Protein AF-A0AAJ0WWK4-F1 (afdb_monomer)

Sequence (133 aa):
MSKNFKQQDYFRYKKLGIKWRKPRGRQSKLRLGKGGSGQKPSVGYGTEKTKMHMIRGFRAFNIRTASQLGSLPENSGIFISGSVGSKKAVEIYKAASERGFTVLNMRRVKSLLRRENVLKKIAESAKKEEKQV

Foldseek 3Di:
DDQQQADFCQVVDVVGHRDHDQDDDPPQCQNVVHPPRGHDDDPVPDDDPVCPCDDPNANEDEDDALVVVVPDDPAHEYEDDPPHDLVRLQVSVVSCVVRPYHYPVVVSNVVSVVVVVVVVVVVVVVVVVVVVD

Secondary structure (DSSP, 8-state):
-----PPTTTTT-TTS-SS------TT-HHHHT-TTS-----GGGPPPTTTTTEETTEEEEEESSGGGGSSSPTT-EEEEPTTS-HHHHHHHHHHHHHTTPEES-HHHHHHHHHHHHHHHHHHHHHHHHTTT-

pLDDT: mean 88.53, std 6.84, range [49.81, 94.62]

Nearest PDB structures (foldseek):
  7oyb-assembly1_e1  TM=9.342E-01  e=3.148E-08  Danio rerio
  4adx-assembly1_Y  TM=9.567E-01  e=6.165E-08  Methanothermobacter thermautotrophicus str. Delta H
  8q87-assembly1_Be  TM=9.251E-01  e=5.390E-08  Gallus gallus
  7oyc-assembly1_e1  TM=9.236E-01  e=5.390E-08  Xenopus laevis
  2qa4-assembly1_Y  TM=9.497E-01  e=1.807E-07  Haloarcula marismortui

Radius of gyration: 23.93 Å; Cα contacts (8 Å, |Δi|>4): 126; chains: 1; bounding box: 46×34×75 Å

Structure (mmCIF, N/CA/C/O backbone):
data_AF-A0AAJ0WWK4-F1
#
_entry.id   AF-A0AAJ0WWK4-F1
#
loop_
_atom_site.group_PDB
_atom_site.id
_atom_site.type_symbol
_atom_site.label_atom_id
_atom_site.label_alt_id
_atom_site.label_comp_id
_atom_site.label_asym_id
_atom_site.label_entity_id
_atom_site.label_seq_id
_atom_site.pdbx_PDB_ins_code
_atom_site.Cartn_x
_atom_site.Cartn_y
_atom_site.Cartn_z
_atom_site.occupancy
_atom_site.B_iso_or_equiv
_atom_site.auth_seq_id
_atom_site.auth_comp_id
_atom_site.auth_asym_id
_atom_site.auth_atom_id
_atom_site.pdbx_PDB_model_num
ATOM 1 N N . MET A 1 1 ? 14.544 -11.351 -4.415 1.00 49.81 1 MET A N 1
ATOM 2 C CA . MET A 1 1 ? 14.340 -9.881 -4.387 1.00 49.81 1 MET A CA 1
ATOM 3 C C . MET A 1 1 ? 13.275 -9.490 -5.401 1.00 49.81 1 MET A C 1
ATOM 5 O O . MET A 1 1 ? 13.294 -10.024 -6.505 1.00 49.81 1 MET A O 1
ATOM 9 N N . SER A 1 2 ? 12.359 -8.584 -5.043 1.00 65.81 2 SER A N 1
ATOM 10 C CA . SER A 1 2 ? 11.414 -8.010 -6.013 1.00 65.81 2 SER A CA 1
ATOM 11 C C . SER A 1 2 ? 12.183 -7.242 -7.090 1.00 65.81 2 SER A C 1
ATOM 13 O O . SER A 1 2 ? 13.088 -6.464 -6.778 1.00 65.81 2 SER A O 1
ATOM 15 N N . LYS A 1 3 ? 11.858 -7.489 -8.360 1.00 77.56 3 LYS A N 1
ATOM 16 C CA . LYS A 1 3 ? 12.493 -6.819 -9.497 1.00 77.56 3 LYS A CA 1
ATOM 17 C C . LYS A 1 3 ? 11.865 -5.440 -9.642 1.00 77.56 3 LYS A C 1
ATOM 19 O O . LYS A 1 3 ? 10.741 -5.291 -10.110 1.00 77.56 3 LYS A O 1
ATOM 24 N N . ASN A 1 4 ? 12.595 -4.424 -9.198 1.00 82.38 4 ASN A N 1
ATOM 25 C CA . ASN A 1 4 ? 12.122 -3.050 -9.238 1.00 82.38 4 ASN A CA 1
ATOM 26 C C . ASN A 1 4 ? 12.351 -2.499 -10.650 1.00 82.38 4 ASN A C 1
ATOM 28 O O . ASN A 1 4 ? 13.463 -2.104 -11.000 1.00 82.38 4 ASN A O 1
ATOM 32 N N . PHE A 1 5 ? 11.305 -2.503 -11.473 1.00 91.75 5 PHE A N 1
ATOM 33 C CA . PHE A 1 5 ? 11.334 -1.909 -12.808 1.00 91.75 5 PHE A CA 1
ATOM 34 C C . PHE A 1 5 ? 11.360 -0.382 -12.700 1.00 91.75 5 PHE A C 1
ATOM 36 O O . PHE A 1 5 ? 10.319 0.265 -12.580 1.00 91.75 5 PHE A O 1
ATOM 43 N N . LYS A 1 6 ? 12.565 0.192 -12.722 1.00 92.44 6 LYS A N 1
ATOM 44 C CA . LYS A 1 6 ? 12.792 1.638 -12.607 1.00 92.44 6 LYS A CA 1
ATOM 45 C C . LYS A 1 6 ? 13.086 2.268 -13.964 1.00 92.44 6 LYS A C 1
ATOM 47 O O . LYS A 1 6 ? 13.613 1.602 -14.851 1.00 92.44 6 LYS A O 1
ATOM 52 N N . GLN A 1 7 ? 12.768 3.551 -14.129 1.00 93.00 7 GLN A N 1
ATOM 53 C CA . GLN A 1 7 ? 13.168 4.297 -15.325 1.00 93.00 7 GLN A CA 1
ATOM 54 C C . GLN A 1 7 ? 14.693 4.271 -15.504 1.00 93.00 7 GLN A C 1
ATOM 56 O O . GLN A 1 7 ? 15.444 4.277 -14.529 1.00 93.00 7 GLN A O 1
ATOM 61 N N . GLN A 1 8 ? 15.156 4.266 -16.755 1.00 92.88 8 GLN A N 1
ATOM 62 C CA . GLN A 1 8 ? 16.575 4.442 -17.051 1.00 92.88 8 GLN A CA 1
ATOM 63 C C . GLN A 1 8 ? 17.093 5.747 -16.424 1.00 92.88 8 GLN A C 1
ATOM 65 O O . GLN A 1 8 ? 16.410 6.767 -16.493 1.00 92.88 8 GLN A O 1
ATOM 70 N N . ASP A 1 9 ? 18.285 5.701 -15.824 1.00 91.06 9 ASP A N 1
ATOM 71 C CA . ASP A 1 9 ? 18.967 6.862 -15.236 1.00 91.06 9 ASP A CA 1
ATOM 72 C C . ASP A 1 9 ? 18.175 7.573 -14.114 1.00 91.06 9 ASP A C 1
ATOM 74 O O . ASP A 1 9 ? 18.470 8.720 -13.780 1.00 91.06 9 ASP A O 1
ATOM 78 N N . TYR A 1 10 ? 17.211 6.884 -13.475 1.00 91.75 10 TYR A N 1
ATOM 79 C CA . TYR A 1 10 ? 16.387 7.442 -12.385 1.00 91.75 10 TYR A CA 1
ATOM 80 C C . TYR A 1 10 ? 17.213 8.012 -11.220 1.00 91.75 10 TYR A C 1
ATOM 82 O O . TYR A 1 10 ? 16.766 8.910 -10.520 1.00 91.75 10 TYR A O 1
ATOM 90 N N . PHE A 1 11 ? 18.405 7.462 -10.979 1.00 90.38 11 PHE A N 1
ATOM 91 C CA . PHE A 1 11 ? 19.302 7.883 -9.902 1.00 90.38 11 PHE A CA 1
ATOM 92 C C . PHE A 1 11 ? 20.212 9.046 -10.314 1.00 90.38 11 PHE A C 1
ATOM 94 O O . PHE A 1 11 ? 20.751 9.732 -9.453 1.00 90.38 11 PHE A O 1
ATOM 101 N N . ARG A 1 12 ? 20.401 9.264 -11.622 1.00 92.00 12 ARG A N 1
ATOM 102 C CA . ARG A 1 12 ? 21.326 10.271 -12.154 1.00 92.00 12 ARG A CA 1
ATOM 103 C C . ARG A 1 12 ? 20.713 11.668 -12.147 1.00 92.00 12 ARG A C 1
ATOM 105 O O . ARG A 1 12 ? 21.421 12.644 -11.930 1.00 92.00 12 ARG A O 1
ATOM 112 N N . TYR A 1 13 ? 19.404 11.768 -12.382 1.00 92.31 13 TYR A N 1
ATOM 113 C CA . TYR A 1 13 ? 18.707 13.045 -12.515 1.00 92.31 13 TYR A CA 1
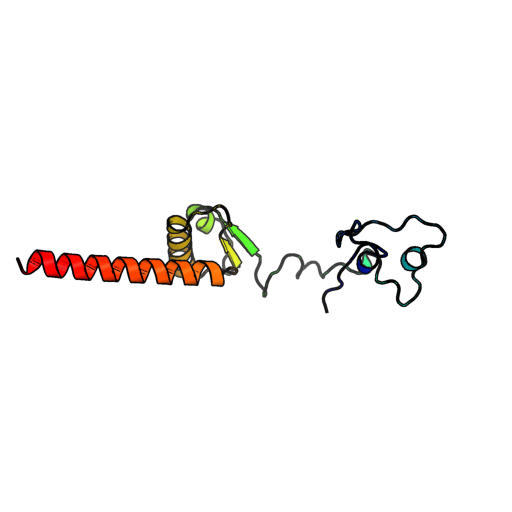ATOM 114 C C . TYR A 1 13 ? 17.499 13.118 -11.583 1.00 92.31 13 TYR A C 1
ATOM 116 O O . TYR A 1 13 ? 16.568 12.334 -11.724 1.00 92.31 13 TYR A O 1
ATOM 124 N N . LYS A 1 14 ? 17.446 14.138 -10.714 1.00 91.56 14 LYS A N 1
ATOM 125 C CA . LYS A 1 14 ? 16.313 14.370 -9.791 1.00 91.56 14 LYS A CA 1
ATOM 126 C C . LYS A 1 14 ? 14.961 14.544 -10.501 1.00 91.56 14 LYS A C 1
ATOM 128 O O . LYS A 1 14 ? 13.923 14.247 -9.926 1.00 91.56 14 LYS A O 1
ATOM 133 N N . LYS A 1 15 ? 14.974 15.026 -11.751 1.00 93.00 15 LYS A N 1
ATOM 134 C CA . LYS A 1 15 ? 13.771 15.196 -12.588 1.00 93.00 15 LYS A CA 1
ATOM 135 C C . LYS A 1 15 ? 13.193 13.859 -13.070 1.00 93.00 15 LYS A C 1
ATOM 137 O O . LYS A 1 15 ? 12.031 13.805 -13.464 1.00 93.00 15 LYS A O 1
ATOM 142 N N . LEU A 1 16 ? 14.002 12.796 -13.087 1.00 91.06 16 LEU A N 1
ATOM 143 C CA . LEU A 1 16 ? 13.557 11.463 -13.473 1.00 91.06 16 LEU A CA 1
ATOM 144 C C . LEU A 1 16 ? 13.033 10.723 -12.243 1.00 91.06 16 LEU A C 1
ATOM 146 O O . LEU A 1 16 ? 13.654 10.706 -11.186 1.00 91.06 16 LEU A O 1
ATOM 150 N N . GLY A 1 17 ? 11.862 10.109 -12.391 1.00 89.06 17 GLY A N 1
ATOM 151 C CA . GLY A 1 17 ? 11.216 9.361 -11.321 1.00 89.06 17 GLY A CA 1
ATOM 152 C C . GLY A 1 17 ? 11.551 7.871 -11.342 1.00 89.06 17 GLY A C 1
ATOM 153 O O . GLY A 1 17 ? 12.147 7.338 -12.274 1.00 89.06 17 GLY A O 1
ATOM 154 N N . ILE A 1 18 ? 11.067 7.163 -10.322 1.00 91.75 18 ILE A N 1
ATOM 155 C CA . ILE A 1 18 ? 11.196 5.701 -10.205 1.00 91.75 18 ILE A CA 1
ATOM 156 C C . ILE A 1 18 ? 10.235 4.978 -11.173 1.00 91.75 18 ILE A C 1
ATOM 158 O O . ILE A 1 18 ? 10.444 3.816 -11.510 1.00 91.75 18 ILE A O 1
ATOM 162 N N . LYS A 1 19 ? 9.188 5.657 -11.657 1.00 92.69 19 LYS A N 1
ATOM 163 C CA . LYS A 1 19 ? 8.149 5.079 -12.522 1.00 92.69 19 LYS A CA 1
ATOM 164 C C . LYS A 1 19 ? 8.727 4.600 -13.855 1.00 92.69 19 LYS A C 1
ATOM 166 O O . LYS A 1 19 ? 9.270 5.397 -14.609 1.00 92.69 19 LYS A O 1
ATOM 171 N N . TRP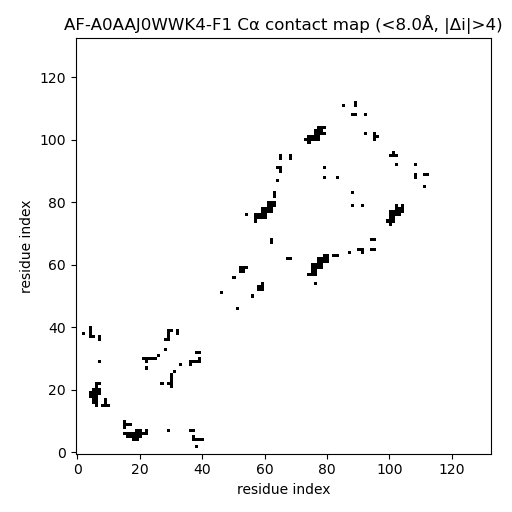 A 1 20 ? 8.530 3.324 -14.183 1.00 93.25 20 TRP A N 1
ATOM 172 C CA . TRP A 1 20 ? 9.004 2.736 -15.437 1.00 93.25 20 TRP A CA 1
ATOM 173 C C . TRP A 1 20 ? 8.575 3.533 -16.683 1.00 93.25 20 TRP A C 1
ATOM 175 O O . TRP A 1 20 ? 7.412 3.917 -16.840 1.00 93.25 20 TRP A O 1
ATOM 185 N N . ARG A 1 21 ? 9.518 3.714 -17.613 1.00 93.31 21 ARG A N 1
ATOM 186 C CA . ARG A 1 21 ? 9.289 4.215 -18.974 1.00 93.31 21 ARG A CA 1
ATOM 187 C C . ARG A 1 21 ? 10.117 3.376 -19.940 1.00 93.31 21 ARG A C 1
ATOM 189 O O . ARG A 1 21 ? 11.284 3.101 -19.673 1.00 93.31 21 ARG A O 1
ATOM 196 N N . LYS A 1 22 ? 9.529 2.994 -21.079 1.00 93.50 22 LYS A N 1
ATOM 197 C CA . LYS A 1 22 ? 10.237 2.234 -22.119 1.00 93.50 22 LYS A CA 1
ATOM 198 C C . LYS A 1 22 ? 11.420 3.068 -22.649 1.00 93.50 22 LYS A C 1
ATOM 200 O O . LYS A 1 22 ? 11.170 4.165 -23.153 1.00 93.50 22 LYS A O 1
ATOM 205 N N . PRO A 1 23 ? 12.674 2.580 -22.576 1.00 94.50 23 PRO A N 1
ATOM 206 C CA . PRO A 1 23 ? 13.820 3.302 -23.119 1.00 94.50 23 PRO A CA 1
ATOM 207 C C . PRO A 1 23 ? 13.736 3.342 -24.651 1.00 94.50 23 PRO A C 1
ATOM 209 O O . PRO A 1 23 ? 13.580 2.304 -25.298 1.00 94.50 23 PRO A O 1
ATOM 212 N N . ARG A 1 24 ? 13.815 4.544 -25.231 1.00 94.56 24 ARG A N 1
ATOM 213 C CA . ARG A 1 24 ? 13.648 4.766 -26.682 1.00 94.56 24 ARG A CA 1
ATOM 214 C C . ARG A 1 24 ? 14.965 4.991 -27.428 1.00 94.56 24 ARG A C 1
ATOM 216 O O . ARG A 1 24 ? 15.053 4.653 -28.601 1.00 94.56 24 ARG A O 1
ATOM 223 N N . GLY A 1 25 ? 15.985 5.531 -26.758 1.00 94.50 25 GLY A N 1
ATOM 224 C CA . GLY A 1 25 ? 17.247 5.914 -27.396 1.00 94.50 25 GLY A CA 1
ATOM 225 C C . GLY A 1 25 ? 17.970 4.737 -28.056 1.00 94.50 25 GLY A C 1
ATOM 226 O O . GLY A 1 25 ? 18.088 3.660 -27.464 1.00 94.50 25 GLY A O 1
ATOM 227 N N . ARG A 1 26 ? 18.498 4.947 -29.270 1.00 94.50 26 ARG A N 1
ATOM 228 C CA . ARG A 1 26 ? 19.204 3.905 -30.037 1.00 94.50 26 ARG A CA 1
ATOM 229 C C . ARG A 1 26 ? 20.396 3.328 -29.263 1.00 94.50 26 ARG A C 1
ATOM 231 O O . ARG A 1 26 ? 20.541 2.111 -29.205 1.00 94.50 26 ARG A O 1
ATOM 238 N N . GLN A 1 27 ? 21.151 4.180 -28.573 1.00 94.62 27 GLN A N 1
ATOM 239 C CA . GLN A 1 27 ? 22.330 3.813 -27.775 1.00 94.62 27 GLN A CA 1
ATOM 240 C C . GLN A 1 27 ? 22.012 3.428 -26.316 1.00 94.62 27 GLN A C 1
ATOM 242 O O . GLN A 1 27 ? 22.922 3.178 -25.528 1.00 94.62 27 GLN A O 1
ATOM 247 N N . SER A 1 28 ? 20.734 3.385 -25.918 1.00 94.19 28 SER A N 1
ATOM 248 C CA . SER A 1 28 ? 20.368 3.039 -24.541 1.00 94.19 28 SER A CA 1
ATOM 249 C C . SER A 1 28 ? 20.822 1.619 -24.198 1.00 94.19 28 SER A C 1
ATOM 251 O O . SER A 1 28 ? 20.342 0.641 -24.774 1.00 94.19 28 SER A O 1
ATOM 253 N N . LYS A 1 29 ? 21.709 1.505 -23.204 1.00 93.62 29 LYS A N 1
ATOM 254 C CA . LYS A 1 29 ? 22.216 0.217 -22.714 1.00 93.62 29 LYS A CA 1
ATOM 255 C C . LYS A 1 29 ? 21.096 -0.660 -22.139 1.00 93.62 29 LYS A C 1
ATOM 257 O O . LYS A 1 29 ? 21.075 -1.858 -22.401 1.00 93.62 29 LYS A O 1
ATOM 262 N N . LEU A 1 30 ? 20.113 -0.055 -21.461 1.00 93.88 30 LEU A N 1
ATOM 263 C CA . LEU A 1 30 ? 18.918 -0.744 -20.959 1.00 93.88 30 LEU A CA 1
ATOM 264 C C . LEU A 1 30 ? 18.022 -1.249 -22.103 1.00 93.88 30 LEU A C 1
ATOM 266 O O . LEU A 1 30 ? 17.481 -2.351 -22.019 1.00 93.88 30 LEU A O 1
ATOM 270 N N . ARG A 1 31 ? 17.874 -0.477 -23.193 1.00 94.62 31 ARG A N 1
ATOM 271 C CA . ARG A 1 31 ? 17.130 -0.917 -24.389 1.00 94.62 31 ARG A CA 1
ATOM 272 C C . ARG A 1 31 ? 17.801 -2.123 -25.045 1.00 94.62 31 ARG A C 1
ATOM 274 O O . ARG A 1 31 ? 17.101 -3.070 -25.404 1.00 94.62 31 ARG A O 1
ATOM 281 N N . LEU A 1 32 ? 19.128 -2.060 -25.167 1.00 93.94 32 LEU A N 1
ATOM 282 C CA . LEU A 1 32 ? 19.983 -3.104 -25.735 1.00 93.94 32 LEU A CA 1
ATOM 283 C C . LEU A 1 32 ? 20.145 -4.326 -24.814 1.00 93.94 32 LEU A C 1
ATOM 285 O O . LEU A 1 32 ? 20.650 -5.343 -25.264 1.00 93.94 32 LEU A O 1
ATOM 289 N N . GLY A 1 33 ? 19.727 -4.245 -23.546 1.00 90.81 33 GLY A N 1
ATOM 290 C CA . GLY A 1 33 ? 19.833 -5.355 -22.595 1.00 90.81 33 GLY A CA 1
ATOM 291 C C . GLY A 1 33 ? 21.251 -5.602 -22.072 1.00 90.81 33 GLY A C 1
ATOM 292 O O . GLY A 1 33 ? 21.549 -6.707 -21.634 1.00 90.81 33 GLY A O 1
ATOM 293 N N . LYS A 1 34 ? 22.132 -4.594 -22.106 1.00 91.88 34 LYS A N 1
ATOM 294 C CA . LYS A 1 34 ? 23.493 -4.728 -21.570 1.00 91.88 34 LYS A CA 1
ATOM 295 C C . LYS A 1 34 ? 23.472 -4.836 -20.039 1.00 91.88 34 LYS A C 1
ATOM 297 O O . LYS A 1 34 ? 22.724 -4.118 -19.367 1.00 91.88 34 LYS A O 1
ATOM 302 N N . GLY A 1 35 ? 24.346 -5.688 -19.499 1.00 88.12 35 GLY A N 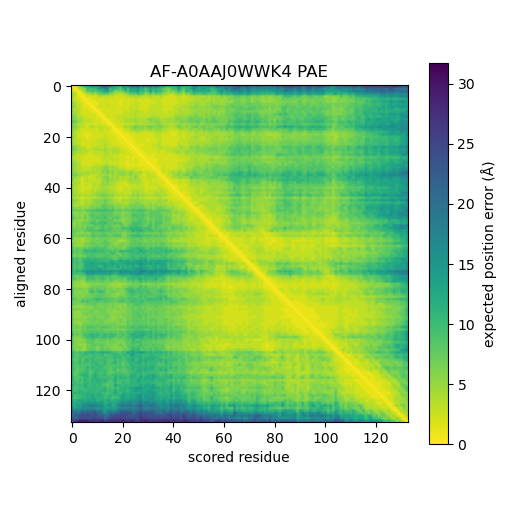1
ATOM 303 C CA . GLY A 1 35 ? 24.539 -5.868 -18.057 1.00 88.12 35 GLY A CA 1
ATOM 304 C C . GLY A 1 35 ? 24.800 -4.549 -17.317 1.00 88.12 35 GLY A C 1
ATOM 305 O O . GLY A 1 35 ? 25.302 -3.582 -17.890 1.00 88.12 35 GLY A O 1
ATOM 306 N N . GLY A 1 36 ? 24.385 -4.482 -16.050 1.00 86.38 36 GLY A N 1
ATOM 307 C CA . GLY A 1 36 ? 24.556 -3.301 -15.190 1.00 86.38 36 GLY A CA 1
ATOM 308 C C . GLY A 1 36 ? 23.565 -2.152 -15.425 1.00 86.38 36 GLY A C 1
ATOM 309 O O . GLY A 1 36 ? 23.512 -1.226 -14.624 1.00 86.38 36 GLY A O 1
ATOM 310 N N . SER A 1 37 ? 22.731 -2.205 -16.470 1.00 86.50 37 SER A N 1
ATOM 311 C CA . SER A 1 37 ? 21.789 -1.113 -16.793 1.00 86.50 37 SER A CA 1
ATOM 312 C C . SER A 1 37 ? 20.414 -1.243 -16.124 1.00 86.50 37 SER A C 1
ATOM 314 O O . SER A 1 37 ? 19.603 -0.323 -16.214 1.00 86.50 37 SER A O 1
ATOM 316 N N . GLY A 1 38 ? 20.143 -2.372 -15.463 1.00 88.62 38 GLY A N 1
ATOM 317 C CA . GLY A 1 38 ? 18.836 -2.729 -14.903 1.00 88.62 38 GLY A CA 1
ATOM 318 C C . GLY A 1 38 ? 18.053 -3.710 -15.782 1.00 88.62 38 GLY A C 1
ATOM 319 O O . GLY A 1 38 ? 18.535 -4.171 -16.813 1.00 88.62 38 GLY A O 1
ATOM 320 N N . GLN A 1 39 ? 16.836 -4.053 -15.354 1.00 88.88 39 GLN A N 1
ATOM 321 C CA . GLN A 1 39 ? 15.970 -5.015 -16.045 1.00 88.88 39 GLN A CA 1
ATOM 322 C C . GLN A 1 39 ? 14.846 -4.309 -16.807 1.00 88.88 39 GLN A C 1
ATOM 324 O O . GLN A 1 39 ? 14.259 -3.341 -16.320 1.00 88.88 39 GLN A O 1
ATOM 329 N N . LYS A 1 40 ? 14.528 -4.821 -18.000 1.00 91.00 40 LYS A N 1
ATOM 330 C CA . LYS A 1 40 ? 13.418 -4.358 -18.840 1.00 91.00 40 LYS A CA 1
ATOM 331 C C . LYS A 1 40 ? 12.204 -5.270 -18.621 1.00 91.00 40 LYS A C 1
ATOM 333 O O . LYS A 1 40 ? 12.373 -6.477 -18.761 1.00 91.00 40 LYS A O 1
ATOM 338 N N . PRO A 1 41 ? 10.996 -4.743 -18.345 1.00 92.94 41 PRO A N 1
ATOM 339 C CA . PRO A 1 41 ? 9.780 -5.542 -18.293 1.00 92.94 41 PRO A CA 1
ATOM 340 C C . PRO A 1 41 ? 9.579 -6.336 -19.584 1.00 92.94 41 PRO A C 1
ATOM 342 O O . PRO A 1 41 ? 9.734 -5.813 -20.691 1.00 92.94 41 PRO A O 1
ATOM 345 N N . SER A 1 42 ? 9.219 -7.599 -19.418 1.00 90.75 42 SER A N 1
ATOM 346 C CA . SER A 1 42 ? 8.892 -8.561 -20.465 1.00 90.75 42 SER A CA 1
ATOM 347 C C . SER A 1 42 ? 7.849 -9.534 -19.912 1.00 90.75 42 SER A C 1
ATOM 349 O O . SER A 1 42 ? 7.692 -9.646 -18.693 1.00 90.75 42 SER A O 1
ATOM 351 N N . VAL A 1 43 ? 7.140 -10.236 -20.799 1.00 90.25 43 VAL A N 1
ATOM 352 C CA . VAL A 1 43 ? 6.085 -11.197 -20.420 1.00 90.25 43 VAL A CA 1
ATOM 353 C C . VAL A 1 43 ? 6.630 -12.302 -19.506 1.00 90.25 43 VAL A C 1
ATOM 355 O O . VAL A 1 43 ? 5.948 -12.721 -18.576 1.00 90.25 43 VAL A O 1
ATOM 358 N N . GLY A 1 44 ? 7.896 -12.694 -19.685 1.00 89.38 44 GLY A N 1
ATOM 359 C CA . GLY A 1 44 ? 8.556 -13.714 -18.864 1.00 89.38 44 GLY A CA 1
ATOM 360 C C . GLY A 1 44 ?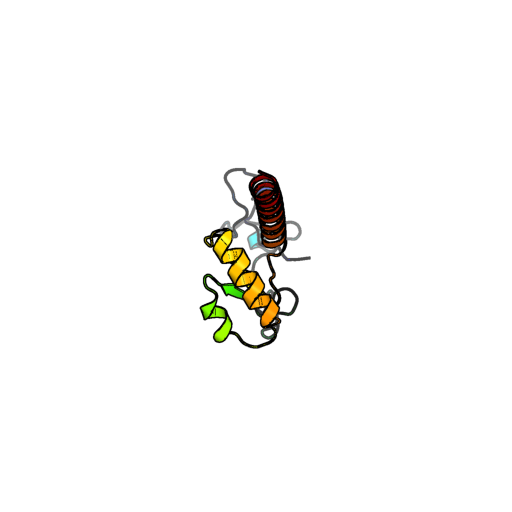 8.776 -13.333 -17.395 1.00 89.38 44 GLY A C 1
ATOM 361 O O . GLY A 1 44 ? 9.155 -14.187 -16.603 1.00 89.38 44 GLY A O 1
ATOM 362 N N . TYR A 1 45 ? 8.544 -12.075 -17.001 1.00 90.00 45 TYR A N 1
ATOM 363 C CA . TYR A 1 45 ? 8.601 -11.660 -15.593 1.00 90.00 45 TYR A CA 1
ATOM 364 C C . TYR A 1 45 ? 7.251 -11.737 -14.863 1.00 90.00 45 TYR A C 1
ATOM 366 O O . TYR A 1 45 ? 7.182 -11.336 -13.699 1.00 90.00 45 TYR A O 1
ATOM 374 N N . GLY A 1 46 ? 6.185 -12.206 -15.518 1.00 86.19 46 GLY A N 1
ATOM 375 C CA . GLY A 1 46 ? 4.886 -12.402 -14.875 1.00 86.19 46 GLY A CA 1
ATOM 376 C C . GLY A 1 46 ? 4.959 -13.391 -13.707 1.00 86.19 46 GLY A C 1
ATOM 377 O O . GLY A 1 46 ? 5.720 -14.355 -13.739 1.00 86.19 46 GLY A O 1
ATOM 378 N N . THR A 1 47 ? 4.168 -13.155 -12.660 1.00 87.19 47 THR A N 1
ATOM 379 C CA . THR A 1 47 ? 3.974 -14.138 -11.584 1.00 87.19 47 THR A CA 1
ATOM 380 C C . THR A 1 47 ? 3.037 -15.255 -12.033 1.00 87.19 47 THR A C 1
ATOM 382 O O . THR A 1 47 ? 2.176 -15.034 -12.883 1.00 87.19 47 THR A O 1
ATOM 385 N N . GLU A 1 48 ? 3.168 -16.436 -11.425 1.00 89.06 48 GLU A N 1
ATOM 386 C CA . GLU A 1 48 ? 2.234 -17.552 -11.618 1.00 89.06 48 GLU A CA 1
ATOM 387 C C . GLU A 1 48 ? 0.782 -17.091 -11.431 1.00 89.06 48 GLU A C 1
ATOM 389 O O . GLU A 1 48 ? 0.480 -16.353 -10.490 1.00 89.06 48 GLU A O 1
ATOM 394 N N . LYS A 1 49 ? -0.127 -17.558 -12.297 1.00 86.88 49 LYS A N 1
ATOM 395 C CA . LYS A 1 49 ? -1.544 -17.149 -12.280 1.00 86.88 49 LYS A CA 1
ATOM 396 C C . LYS A 1 49 ? -2.222 -17.406 -10.930 1.00 86.88 49 LYS A C 1
ATOM 398 O O . LYS A 1 49 ? -3.054 -16.613 -10.513 1.00 86.88 49 LYS A O 1
ATOM 403 N N . THR A 1 50 ? -1.841 -18.479 -10.240 1.00 86.00 50 THR A N 1
ATOM 404 C CA . THR A 1 50 ? -2.386 -18.879 -8.932 1.00 86.00 50 THR A CA 1
ATOM 405 C C . THR A 1 50 ? -1.972 -17.935 -7.804 1.00 86.00 50 THR A C 1
ATOM 407 O O . THR A 1 50 ? -2.779 -17.619 -6.938 1.00 86.00 50 THR A O 1
ATOM 410 N N . LYS A 1 51 ? -0.726 -17.449 -7.831 1.00 85.00 51 LYS A N 1
ATOM 411 C CA . LYS A 1 51 ? -0.164 -16.521 -6.833 1.00 85.00 51 LYS A CA 1
ATOM 412 C C . LYS A 1 51 ? -0.405 -15.055 -7.189 1.00 85.00 51 LYS A C 1
ATOM 414 O O . LYS A 1 51 ? -0.139 -14.159 -6.385 1.00 85.00 51 LYS A O 1
ATOM 419 N N . MET A 1 52 ? -0.868 -14.791 -8.407 1.00 83.69 52 MET A N 1
ATOM 420 C CA . MET A 1 52 ? -1.154 -13.451 -8.890 1.00 83.69 52 MET A CA 1
ATOM 421 C C . MET A 1 52 ? -2.208 -12.795 -7.988 1.00 83.69 52 MET A C 1
ATOM 423 O O . MET A 1 52 ? -3.234 -13.385 -7.671 1.00 83.69 52 MET A O 1
ATOM 427 N N . HIS A 1 53 ? -1.935 -11.565 -7.547 1.00 84.00 53 HIS A N 1
ATOM 428 C CA . HIS A 1 53 ? -2.781 -10.796 -6.618 1.00 84.00 53 HIS A CA 1
ATOM 429 C C . HIS A 1 53 ? -2.919 -11.349 -5.187 1.00 84.00 53 HIS A C 1
ATOM 431 O O . HIS A 1 53 ? -3.712 -10.810 -4.411 1.00 84.00 53 HIS A O 1
ATOM 437 N N . MET A 1 54 ? -2.138 -12.359 -4.794 1.00 88.06 54 MET A N 1
ATOM 438 C CA . MET A 1 54 ? -2.086 -12.797 -3.400 1.00 88.06 54 MET A CA 1
ATOM 439 C C . MET A 1 54 ? -1.126 -11.934 -2.579 1.00 88.06 54 MET A C 1
ATOM 441 O O . MET A 1 54 ? -0.013 -11.618 -3.003 1.00 88.06 54 MET A O 1
ATOM 445 N N . ILE A 1 55 ? -1.540 -11.577 -1.366 1.00 85.75 55 ILE A N 1
ATOM 446 C CA . ILE A 1 55 ? -0.730 -10.839 -0.397 1.00 85.75 55 ILE A CA 1
ATOM 447 C C . ILE A 1 55 ? -0.668 -11.669 0.881 1.00 85.75 55 ILE A C 1
ATOM 449 O O . ILE A 1 55 ? -1.696 -11.961 1.484 1.00 85.75 55 ILE A O 1
ATOM 453 N N . ARG A 1 56 ? 0.548 -12.049 1.298 1.00 82.94 56 ARG A N 1
ATOM 454 C CA . ARG A 1 56 ? 0.793 -12.921 2.468 1.00 82.94 56 ARG A CA 1
ATOM 455 C C . ARG A 1 56 ? 0.017 -14.253 2.431 1.00 82.94 56 ARG A C 1
ATOM 457 O O . ARG A 1 56 ? -0.352 -14.764 3.475 1.00 82.94 56 ARG A O 1
ATOM 464 N N . GLY A 1 57 ? -0.236 -14.790 1.235 1.00 85.56 57 GLY A N 1
ATOM 465 C CA . GLY A 1 57 ? -0.995 -16.033 1.041 1.00 85.56 57 GLY A CA 1
ATOM 466 C C . GLY A 1 57 ? -2.512 -15.853 0.944 1.00 85.56 57 GLY A C 1
ATOM 467 O O . GLY A 1 57 ? -3.208 -16.808 0.629 1.00 85.56 57 GLY A O 1
ATOM 468 N N . PHE A 1 58 ? -3.026 -14.635 1.134 1.00 87.88 58 PHE A N 1
ATOM 469 C CA . PHE A 1 58 ? -4.456 -14.348 1.060 1.00 87.88 58 PHE A CA 1
ATOM 470 C C . PHE A 1 58 ? -4.818 -13.551 -0.189 1.00 87.88 58 PHE A C 1
ATOM 472 O O . PHE A 1 58 ? -4.038 -12.719 -0.665 1.00 87.88 58 PHE A O 1
ATOM 479 N N . ARG A 1 59 ? -6.045 -13.733 -0.684 1.00 88.62 59 ARG A N 1
ATOM 480 C CA . ARG A 1 59 ? -6.629 -12.806 -1.658 1.00 88.62 59 ARG A CA 1
ATOM 481 C C . ARG A 1 59 ? -7.029 -11.531 -0.924 1.00 88.62 59 ARG A C 1
ATOM 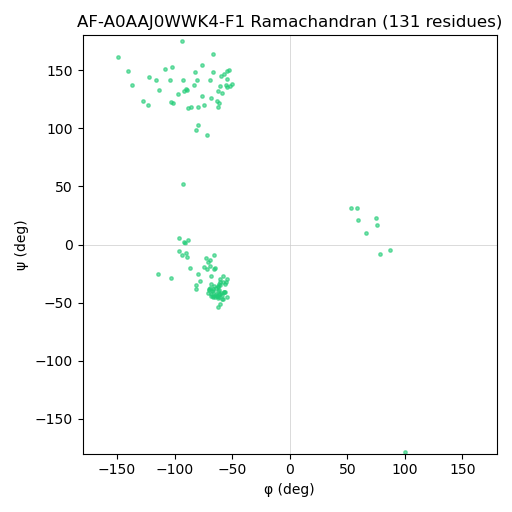483 O O . ARG A 1 59 ? -7.796 -11.578 0.035 1.00 88.62 59 ARG A O 1
ATOM 490 N N . ALA A 1 60 ? -6.450 -10.409 -1.336 1.00 89.88 60 ALA A N 1
ATOM 491 C CA . ALA A 1 60 ? -6.622 -9.151 -0.630 1.00 89.88 60 ALA A CA 1
ATOM 492 C C . ALA A 1 60 ? -7.794 -8.333 -1.181 1.00 89.88 60 ALA A C 1
ATOM 494 O O . ALA A 1 60 ? -7.866 -8.086 -2.385 1.00 89.88 60 ALA A O 1
ATOM 495 N N . PHE A 1 61 ? -8.651 -7.839 -0.290 1.00 91.81 61 PHE A N 1
ATOM 496 C CA . PHE A 1 61 ? -9.779 -6.971 -0.626 1.00 91.81 61 PHE A CA 1
ATOM 497 C C . PHE A 1 61 ? -9.696 -5.647 0.125 1.00 91.81 61 PHE A C 1
ATOM 499 O O . PHE A 1 61 ? -9.259 -5.595 1.271 1.00 91.81 61 PHE A O 1
ATOM 506 N N . ASN A 1 62 ? -10.113 -4.560 -0.522 1.00 92.56 62 ASN A N 1
ATOM 507 C CA . ASN A 1 62 ? -10.150 -3.232 0.085 1.00 92.56 62 ASN A CA 1
ATOM 508 C C . ASN A 1 62 ? -11.582 -2.893 0.507 1.00 92.56 62 ASN A C 1
ATOM 510 O O . ASN A 1 62 ? -12.479 -2.869 -0.332 1.00 92.56 62 ASN A O 1
ATOM 514 N N . ILE A 1 63 ? -11.777 -2.622 1.795 1.00 93.31 63 ILE A N 1
ATOM 515 C CA . ILE A 1 63 ? -13.088 -2.443 2.418 1.00 93.31 63 ILE A CA 1
ATOM 516 C C . ILE A 1 63 ? -13.250 -1.021 2.943 1.00 93.31 63 ILE A C 1
ATOM 518 O O . ILE A 1 63 ? -12.330 -0.424 3.518 1.00 93.31 63 ILE A O 1
ATOM 522 N N . ARG A 1 64 ? -14.465 -0.493 2.775 1.00 93.19 64 ARG A N 1
ATOM 523 C CA . ARG A 1 64 ? -14.889 0.814 3.297 1.00 93.19 64 ARG A CA 1
ATOM 524 C C . ARG A 1 64 ? -15.979 0.720 4.368 1.00 93.19 64 ARG A C 1
ATOM 526 O O . ARG A 1 64 ? -16.061 1.623 5.196 1.00 93.19 64 ARG A O 1
ATOM 533 N N . THR A 1 65 ? -16.772 -0.352 4.366 1.00 92.19 65 THR A N 1
ATOM 534 C CA . THR A 1 65 ? -17.961 -0.511 5.223 1.00 92.19 65 THR A CA 1
ATOM 535 C C . THR A 1 65 ? -18.065 -1.942 5.744 1.00 92.19 65 THR A C 1
ATOM 537 O O . THR A 1 65 ? -17.698 -2.875 5.036 1.00 92.19 65 THR A O 1
ATOM 540 N N . ALA A 1 66 ? -18.622 -2.131 6.944 1.00 89.25 66 ALA A N 1
ATOM 541 C CA . ALA A 1 66 ? -18.816 -3.455 7.540 1.00 89.25 66 ALA A CA 1
ATOM 542 C C . ALA A 1 66 ? -19.721 -4.380 6.699 1.00 89.25 66 ALA A C 1
ATOM 544 O O . ALA A 1 66 ? -19.470 -5.577 6.636 1.00 89.25 66 ALA A O 1
ATOM 545 N N . SER A 1 67 ? -20.709 -3.846 5.973 1.00 89.94 67 SER A N 1
ATOM 546 C CA . SER A 1 67 ? -21.592 -4.644 5.104 1.00 89.94 67 SER A CA 1
ATOM 547 C C . SER A 1 67 ? -20.835 -5.390 3.998 1.00 89.94 67 SER A C 1
ATOM 549 O O . SER A 1 67 ? -21.224 -6.489 3.616 1.00 89.94 67 SER A O 1
ATOM 551 N N . GLN A 1 68 ? -19.710 -4.839 3.527 1.00 89.19 68 GLN A N 1
ATOM 552 C CA . GLN A 1 68 ? -18.871 -5.472 2.502 1.00 89.19 68 GLN A CA 1
ATOM 553 C C . GLN A 1 68 ? -18.149 -6.722 3.019 1.00 89.19 68 GLN A C 1
ATOM 555 O O . GLN A 1 68 ? -17.640 -7.490 2.218 1.00 89.19 68 GLN A O 1
ATOM 560 N N . LEU A 1 69 ? -18.114 -6.951 4.337 1.00 87.62 69 LEU A N 1
ATOM 561 C CA . LEU A 1 69 ? -17.562 -8.175 4.920 1.00 87.62 69 LEU A CA 1
ATOM 562 C C . LEU A 1 69 ? -18.434 -9.404 4.635 1.00 87.62 69 LEU A C 1
ATOM 564 O O . LEU A 1 69 ? -17.969 -10.519 4.829 1.00 87.62 69 LEU A O 1
ATOM 568 N N . GLY A 1 70 ? -19.711 -9.225 4.270 1.00 86.25 70 GLY A N 1
ATOM 569 C CA . GLY A 1 70 ? -20.639 -10.343 4.054 1.00 86.25 70 GLY A CA 1
ATOM 570 C C . GLY A 1 70 ? -20.477 -11.027 2.700 1.00 86.25 70 GLY A C 1
ATOM 571 O O . GLY A 1 70 ? -20.791 -12.200 2.574 1.00 86.25 70 GLY A O 1
ATOM 572 N N . SER A 1 71 ? -19.967 -10.312 1.698 1.00 87.31 71 SER A N 1
ATOM 573 C CA . SER A 1 71 ? -19.812 -10.822 0.332 1.00 87.31 71 SER A CA 1
ATOM 574 C C 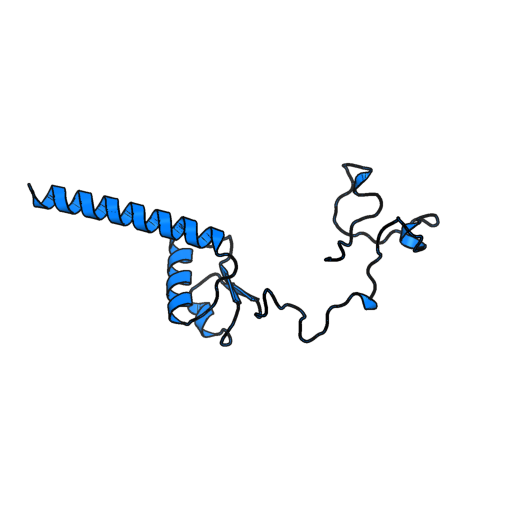. SER A 1 71 ? -18.415 -11.375 0.037 1.00 87.31 71 SER A C 1
ATOM 576 O O . SER A 1 71 ? -18.104 -11.679 -1.114 1.00 87.31 71 SER A O 1
ATOM 578 N N . LEU A 1 72 ? -17.544 -11.452 1.047 1.00 88.12 72 LEU A N 1
ATOM 579 C CA . LEU A 1 72 ? -16.157 -11.869 0.870 1.00 88.12 72 LEU A CA 1
ATOM 580 C C . LEU A 1 72 ? -15.995 -13.373 1.082 1.00 88.12 72 LEU A C 1
ATOM 582 O O . LEU A 1 72 ? -16.605 -13.918 1.999 1.00 88.12 72 LEU A O 1
ATOM 586 N N . PRO A 1 73 ? -15.138 -14.034 0.281 1.00 85.81 73 PRO A N 1
ATOM 587 C CA . PRO A 1 73 ? -14.856 -15.445 0.475 1.00 85.81 73 PRO A CA 1
ATOM 588 C C . PRO A 1 73 ? -14.117 -15.667 1.795 1.00 85.81 73 PRO A C 1
ATOM 590 O O . PRO A 1 73 ? -13.317 -14.825 2.220 1.00 85.81 73 PRO A O 1
ATOM 593 N N . GLU A 1 74 ? -14.360 -16.816 2.415 1.00 79.56 74 GLU A N 1
ATOM 594 C CA . GLU A 1 74 ? -13.700 -17.239 3.651 1.00 79.56 74 GLU A CA 1
ATOM 595 C C . GLU A 1 74 ? -12.168 -17.219 3.503 1.00 79.56 74 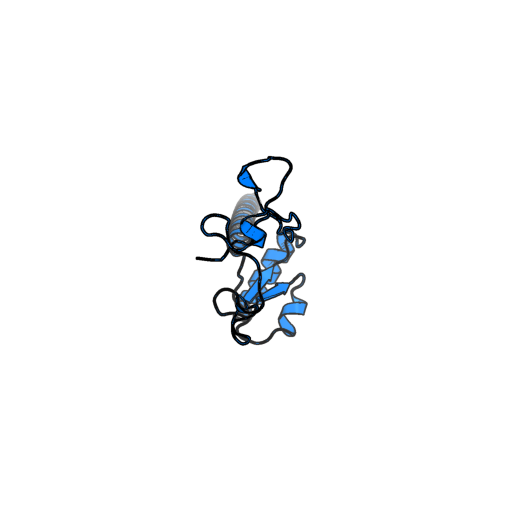GLU A C 1
ATOM 597 O O . GLU A 1 74 ? -11.625 -17.393 2.409 1.00 79.56 74 GLU A O 1
ATOM 602 N N . ASN A 1 75 ? -11.452 -16.951 4.599 1.00 80.25 75 ASN A N 1
ATOM 603 C CA . ASN A 1 75 ? -9.989 -16.797 4.616 1.00 80.25 75 ASN A CA 1
ATOM 604 C C . ASN A 1 75 ? -9.441 -15.685 3.698 1.00 80.25 75 ASN A C 1
ATOM 606 O O . ASN A 1 75 ? -8.323 -15.764 3.194 1.00 80.25 75 ASN A O 1
ATOM 610 N N . SER A 1 76 ? -10.193 -14.604 3.493 1.00 87.25 76 SER A N 1
ATOM 611 C CA . SER A 1 76 ? -9.695 -13.428 2.771 1.00 87.25 76 SER A CA 1
ATOM 612 C C . SER A 1 76 ? -8.863 -12.484 3.643 1.00 87.25 76 SER A C 1
ATOM 614 O O . SER A 1 76 ? -9.113 -12.297 4.836 1.00 87.25 76 SER A O 1
ATOM 616 N N . GLY A 1 77 ? -7.892 -11.821 3.012 1.00 91.06 77 GLY A N 1
ATOM 617 C CA . GLY A 1 77 ? -7.116 -10.746 3.622 1.00 91.06 77 GLY A CA 1
ATOM 618 C C . GLY A 1 77 ? -7.788 -9.398 3.377 1.00 91.06 77 GLY A C 1
ATOM 619 O O . GLY A 1 77 ? -8.165 -9.080 2.251 1.00 91.06 77 GLY A O 1
ATOM 620 N N . ILE A 1 78 ? -7.915 -8.570 4.408 1.00 92.69 78 ILE A N 1
ATOM 621 C CA . ILE A 1 78 ? -8.647 -7.302 4.325 1.00 92.69 78 ILE A CA 1
ATOM 622 C C . ILE A 1 78 ? -7.710 -6.112 4.488 1.00 92.69 78 ILE A C 1
ATOM 624 O O . ILE A 1 78 ? -6.926 -6.026 5.434 1.00 92.69 78 ILE A O 1
ATOM 628 N N . PHE A 1 79 ? -7.857 -5.130 3.607 1.00 92.19 79 PHE A N 1
ATOM 629 C CA . PHE A 1 79 ? -7.359 -3.776 3.788 1.00 92.19 79 PHE A CA 1
ATOM 630 C C . PHE A 1 79 ? -8.501 -2.842 4.168 1.00 92.19 79 PHE A C 1
ATOM 632 O O . PHE A 1 79 ? -9.453 -2.672 3.414 1.00 92.19 79 PHE A O 1
ATOM 639 N N . ILE A 1 80 ? -8.372 -2.168 5.309 1.00 93.44 80 ILE A N 1
ATOM 640 C CA . ILE A 1 80 ? -9.267 -1.059 5.654 1.00 93.44 80 ILE A CA 1
ATOM 641 C C . ILE A 1 80 ? -8.797 0.190 4.906 1.00 93.44 80 ILE A C 1
ATOM 643 O O . ILE A 1 80 ? -7.675 0.658 5.137 1.00 93.44 80 ILE A O 1
ATOM 647 N N . SER A 1 81 ? -9.643 0.744 4.036 1.00 93.06 81 SER A N 1
ATOM 648 C CA . SER A 1 81 ? -9.296 1.908 3.215 1.00 93.06 81 SER A CA 1
ATOM 649 C C . SER A 1 81 ? -8.808 3.102 4.048 1.00 93.06 81 SER A C 1
ATOM 651 O O . SER A 1 81 ? -9.335 3.405 5.122 1.00 93.06 81 SER A O 1
ATOM 653 N N . GLY A 1 82 ? -7.810 3.825 3.527 1.00 89.62 82 GLY A N 1
ATOM 654 C CA . GLY A 1 82 ? -7.272 5.055 4.122 1.00 89.62 82 GLY A CA 1
ATOM 655 C C . GLY A 1 82 ? -8.335 6.130 4.368 1.00 89.62 82 GLY A C 1
ATOM 656 O O . GLY A 1 82 ? -8.261 6.834 5.367 1.00 89.62 82 GLY A O 1
ATOM 657 N N . SER A 1 83 ? -9.363 6.191 3.515 1.00 92.00 83 SER A N 1
ATOM 658 C CA . SER A 1 83 ? -10.461 7.162 3.623 1.00 92.00 83 SER A CA 1
ATOM 659 C C . SER A 1 83 ? -11.416 6.901 4.794 1.00 92.00 83 SER A C 1
ATOM 661 O O . SER A 1 83 ? -12.228 7.760 5.117 1.00 92.00 83 SER A O 1
ATOM 663 N N . VAL A 1 84 ? -11.384 5.709 5.399 1.00 93.94 84 VAL A N 1
ATOM 664 C CA . VAL A 1 84 ? -12.280 5.362 6.512 1.00 93.94 84 VAL A CA 1
ATOM 665 C C . VAL A 1 84 ? -11.785 6.045 7.782 1.00 93.94 84 VAL A C 1
ATOM 667 O O . VAL A 1 84 ? -10.618 5.903 8.142 1.00 93.94 84 VAL A O 1
ATOM 670 N N . GLY A 1 85 ? -12.667 6.770 8.467 1.00 90.38 85 GLY A N 1
ATOM 671 C CA . GLY A 1 85 ? -12.348 7.422 9.736 1.00 90.38 85 GLY A CA 1
ATOM 672 C C . GLY A 1 85 ? -12.061 6.434 10.871 1.00 90.38 85 GLY A C 1
ATOM 673 O O . GLY A 1 85 ? -12.420 5.258 10.808 1.00 90.38 85 GLY A O 1
ATOM 674 N N . SER A 1 86 ? -11.442 6.930 11.942 1.00 90.62 86 SER A N 1
ATOM 675 C CA . SER A 1 86 ? -10.979 6.121 13.078 1.00 90.62 86 SER A CA 1
ATOM 676 C C . SER A 1 86 ? -12.071 5.256 13.714 1.00 90.62 86 SER A C 1
ATOM 678 O O . SER A 1 86 ? -11.848 4.072 13.944 1.00 90.62 86 SER A O 1
ATOM 680 N N . LYS A 1 87 ? -13.261 5.829 13.945 1.00 89.06 87 LYS A N 1
ATOM 681 C CA . LYS A 1 87 ? -14.398 5.136 14.572 1.00 89.06 87 LYS A CA 1
ATOM 682 C C . LYS A 1 87 ? -14.867 3.942 13.732 1.00 89.06 87 LYS A C 1
ATOM 684 O O . LYS A 1 87 ? -14.850 2.808 14.196 1.00 89.06 87 LYS A O 1
ATOM 689 N N . LYS A 1 88 ? -15.154 4.187 12.449 1.00 91.56 88 LYS A N 1
ATOM 690 C CA . LYS A 1 88 ? -15.566 3.144 11.496 1.00 91.56 88 LYS A CA 1
ATOM 691 C C . LYS A 1 88 ? -14.487 2.080 11.291 1.00 91.56 88 LYS A C 1
ATOM 693 O O . LYS A 1 88 ? -14.803 0.912 11.120 1.00 91.56 88 LYS A O 1
ATOM 698 N N . ALA A 1 89 ? -13.208 2.457 11.313 1.00 92.38 89 ALA A N 1
ATOM 699 C CA . ALA A 1 89 ? -12.116 1.497 11.162 1.00 92.38 89 ALA A CA 1
ATOM 700 C C . ALA A 1 89 ? -12.059 0.488 12.322 1.00 92.38 89 ALA A C 1
ATOM 702 O O . ALA A 1 89 ? -11.790 -0.689 12.092 1.00 92.38 89 ALA A O 1
ATOM 703 N N . VAL A 1 90 ? -12.337 0.933 13.551 1.00 91.75 90 VAL A N 1
ATOM 704 C CA . VAL A 1 90 ? -12.463 0.054 14.721 1.00 91.75 90 VAL A CA 1
ATOM 705 C C . VAL A 1 90 ? -13.681 -0.861 14.591 1.00 91.75 90 VAL A C 1
ATOM 707 O O . VAL A 1 90 ? -13.567 -2.055 14.850 1.00 91.75 90 VAL A O 1
ATOM 710 N N . GLU A 1 91 ? -14.831 -0.321 14.187 1.00 92.06 91 GLU A N 1
ATOM 711 C CA . GLU A 1 91 ? -16.062 -1.103 13.988 1.00 92.06 91 GLU A CA 1
ATOM 712 C C . GLU A 1 91 ? -15.852 -2.209 12.944 1.00 92.06 91 GLU A C 1
ATOM 714 O O . GLU A 1 91 ? -16.149 -3.373 13.201 1.00 92.06 91 GLU A O 1
ATOM 719 N N . ILE A 1 92 ? -15.244 -1.867 11.803 1.00 93.25 92 ILE A N 1
ATOM 720 C CA . ILE A 1 92 ? -14.893 -2.833 10.754 1.00 93.25 92 ILE A CA 1
ATOM 721 C C . ILE A 1 92 ? -13.914 -3.879 11.282 1.00 93.25 92 ILE A C 1
ATOM 723 O O . ILE A 1 92 ? -14.042 -5.047 10.938 1.00 93.25 92 ILE A O 1
ATOM 727 N N . TYR A 1 93 ? -12.942 -3.488 12.110 1.00 92.69 93 TYR A N 1
ATOM 728 C CA . TYR A 1 93 ? -12.000 -4.440 12.693 1.00 92.69 93 TYR A CA 1
ATOM 729 C C . TYR A 1 93 ? -12.686 -5.439 13.629 1.00 92.69 93 TYR A C 1
ATOM 731 O O . TYR A 1 93 ? -12.411 -6.631 13.526 1.00 92.69 93 TYR A O 1
ATOM 739 N N . LYS A 1 94 ? -13.583 -4.977 14.508 1.00 92.00 94 LYS A N 1
ATOM 740 C CA . LYS A 1 94 ? -14.342 -5.854 15.416 1.00 92.00 94 LYS A CA 1
ATOM 741 C C . LYS A 1 94 ? -15.192 -6.847 14.618 1.00 92.00 94 LYS A C 1
ATOM 743 O O . LYS A 1 94 ? -15.008 -8.049 14.770 1.00 92.00 94 LYS A O 1
ATOM 748 N N . ALA A 1 95 ? -15.970 -6.347 13.657 1.00 92.12 95 ALA A N 1
ATOM 749 C CA . ALA A 1 95 ? -16.776 -7.184 12.767 1.00 92.12 95 ALA A CA 1
ATOM 750 C C . ALA A 1 95 ? -15.931 -8.159 11.921 1.00 92.12 95 ALA A C 1
ATOM 752 O O . ALA A 1 95 ? -16.352 -9.279 11.643 1.00 92.12 95 ALA A O 1
ATOM 753 N N . ALA A 1 96 ? -14.730 -7.754 11.497 1.00 91.12 96 ALA A N 1
ATOM 754 C CA . ALA A 1 96 ? -13.810 -8.629 10.774 1.00 91.12 96 ALA A CA 1
ATOM 755 C C . ALA A 1 96 ? -13.224 -9.722 11.681 1.00 91.12 96 ALA A C 1
ATOM 757 O O . ALA A 1 96 ? -13.096 -10.860 11.238 1.00 91.12 96 ALA A O 1
ATOM 758 N N . SER A 1 97 ? -12.899 -9.392 12.936 1.00 89.19 97 SER A N 1
ATOM 759 C CA . SER A 1 97 ? -12.373 -10.339 13.924 1.00 89.19 97 SER A CA 1
ATOM 760 C C . SER A 1 97 ? -13.414 -11.382 14.323 1.00 89.19 97 SER A C 1
ATOM 762 O O . SER A 1 97 ? -13.069 -12.551 14.447 1.00 89.19 97 SER A O 1
ATOM 764 N N . GLU A 1 98 ? -14.675 -10.976 14.483 1.00 90.56 98 GLU A N 1
ATOM 765 C CA . GLU A 1 98 ? -15.800 -11.880 14.766 1.00 90.56 98 GLU A CA 1
ATOM 766 C C . GLU A 1 98 ? -16.014 -12.901 13.641 1.00 90.56 98 GLU A C 1
ATOM 768 O O . GLU A 1 98 ? -16.352 -14.050 13.898 1.00 90.56 98 GLU A O 1
ATOM 773 N N . ARG A 1 99 ? -15.765 -12.500 12.389 1.00 88.69 99 ARG A N 1
ATOM 774 C CA . ARG A 1 99 ? -15.899 -13.356 11.198 1.00 88.69 99 ARG A CA 1
ATOM 775 C C . ARG A 1 99 ? -14.616 -14.104 10.817 1.00 88.69 99 ARG A C 1
ATOM 777 O O . ARG A 1 99 ? -14.599 -14.790 9.803 1.00 88.69 99 ARG A O 1
ATOM 784 N N . GLY A 1 100 ? -1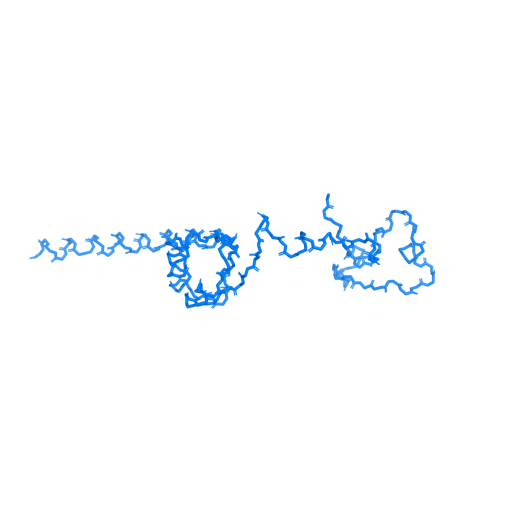3.530 -13.941 11.577 1.00 86.81 100 GLY A N 1
ATOM 785 C CA . GLY A 1 100 ? -12.256 -14.626 11.324 1.00 86.81 100 GLY A CA 1
ATOM 786 C C . GLY A 1 100 ? -11.424 -14.080 10.154 1.00 86.81 100 GLY A C 1
ATOM 787 O O . GLY A 1 100 ? -10.504 -14.750 9.687 1.00 86.81 100 GLY A O 1
ATOM 788 N N . PHE A 1 101 ? -11.689 -12.865 9.663 1.00 90.62 101 PHE A N 1
ATOM 789 C CA . PHE A 1 101 ? -10.890 -12.278 8.584 1.00 90.62 101 PHE A CA 1
ATOM 790 C C . PHE A 1 101 ? -9.575 -11.663 9.083 1.00 90.62 101 PHE A C 1
ATOM 792 O O . PHE A 1 101 ? -9.525 -10.951 10.089 1.00 90.62 101 PHE A O 1
ATOM 799 N N . THR A 1 102 ? -8.498 -11.831 8.306 1.00 89.69 102 THR A N 1
ATOM 800 C CA . THR A 1 102 ? -7.186 -11.255 8.643 1.00 89.69 102 THR A CA 1
ATOM 801 C C . THR A 1 102 ? -7.040 -9.840 8.086 1.00 89.69 102 THR A C 1
ATOM 803 O O . THR A 1 102 ? -7.003 -9.630 6.873 1.00 89.69 102 THR A O 1
ATOM 806 N N . VAL A 1 103 ? -6.870 -8.844 8.959 1.00 91.88 103 VAL A N 1
ATOM 807 C CA . VAL A 1 103 ? -6.629 -7.451 8.542 1.00 91.88 103 VAL A CA 1
ATOM 808 C C . VAL A 1 103 ? -5.137 -7.199 8.283 1.00 91.88 103 VAL A C 1
ATOM 810 O O . VAL A 1 103 ? -4.297 -7.264 9.182 1.00 91.88 103 VAL A O 1
ATOM 813 N N . LEU A 1 104 ? -4.801 -6.847 7.041 1.00 90.62 104 LEU A N 1
ATOM 814 C CA . LEU A 1 104 ? -3.428 -6.725 6.543 1.00 90.62 104 LEU A CA 1
ATOM 815 C C . LEU A 1 104 ? -2.733 -5.421 6.978 1.00 90.62 104 LEU A C 1
ATOM 817 O O . LEU A 1 104 ? -1.522 -5.409 7.209 1.00 90.62 104 LEU A O 1
ATOM 821 N N . ASN A 1 105 ? -3.466 -4.314 7.146 1.00 90.50 105 ASN A N 1
ATOM 822 C CA . ASN A 1 105 ? -2.916 -3.009 7.552 1.00 90.50 105 ASN A CA 1
ATOM 823 C C . ASN A 1 105 ? -2.949 -2.768 9.074 1.00 90.50 105 ASN A C 1
ATOM 825 O O . ASN A 1 105 ? -3.389 -1.725 9.566 1.00 90.50 105 ASN A O 1
ATOM 829 N N . MET A 1 106 ? -2.419 -3.726 9.833 1.00 85.38 106 MET A N 1
ATOM 830 C CA . MET A 1 106 ? -2.635 -3.810 11.277 1.00 85.38 106 MET A CA 1
ATOM 831 C C . MET A 1 106 ? -1.996 -2.706 12.126 1.00 85.38 106 MET A C 1
ATOM 833 O O . MET A 1 106 ? -2.528 -2.339 13.172 1.00 85.38 106 MET A O 1
ATOM 837 N N . ARG A 1 107 ? -0.898 -2.099 11.665 1.00 87.06 107 ARG A N 1
ATOM 838 C CA . ARG A 1 107 ? -0.249 -0.988 12.385 1.00 87.06 107 ARG A CA 1
ATOM 839 C C . ARG A 1 107 ? -1.208 0.182 12.626 1.00 87.06 107 ARG A C 1
ATOM 841 O O . ARG A 1 107 ? -1.203 0.759 13.708 1.00 87.06 107 ARG A O 1
ATOM 848 N N . ARG A 1 108 ? -2.033 0.509 11.625 1.00 84.75 108 ARG A N 1
ATOM 849 C CA . ARG A 1 108 ? -3.012 1.597 11.707 1.00 84.75 108 ARG A CA 1
ATOM 850 C C . ARG A 1 108 ? -4.125 1.270 12.698 1.00 84.75 108 ARG A C 1
ATOM 852 O O . ARG A 1 108 ? -4.514 2.126 13.471 1.00 84.75 108 ARG A O 1
ATOM 859 N N . VAL A 1 109 ? -4.627 0.041 12.688 1.00 85.06 109 VAL A N 1
ATOM 860 C CA . VAL A 1 109 ? -5.749 -0.360 13.547 1.00 85.06 109 VAL A CA 1
ATOM 861 C C . VAL A 1 109 ? -5.320 -0.451 15.011 1.00 85.06 109 VAL A C 1
ATOM 863 O O . VAL A 1 109 ? -6.009 0.064 15.887 1.00 85.06 109 VAL A O 1
ATOM 866 N N . LYS A 1 110 ? -4.132 -1.010 15.280 1.00 86.94 110 LYS A N 1
ATOM 867 C CA . LYS A 1 110 ? -3.579 -1.111 16.640 1.00 86.94 110 LYS A CA 1
ATOM 868 C C . LYS A 1 110 ? -3.480 0.244 17.343 1.00 86.94 110 LYS A C 1
ATOM 870 O O . LYS A 1 110 ? -3.785 0.333 18.528 1.00 86.9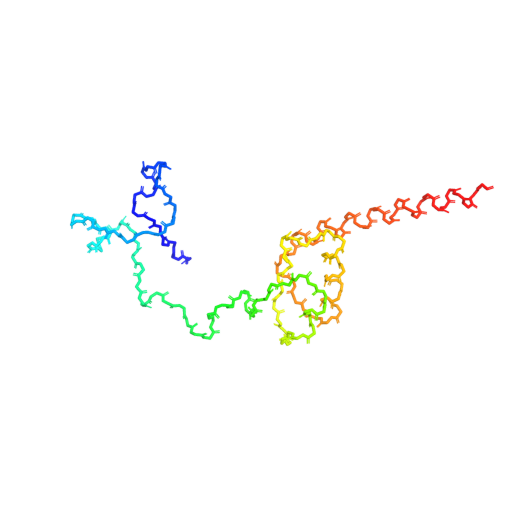4 110 LYS A O 1
ATOM 875 N N . SER A 1 111 ? -3.063 1.299 16.640 1.00 87.50 111 SER A N 1
ATOM 876 C CA . SER A 1 111 ? -2.980 2.634 17.245 1.00 87.50 111 SER A CA 1
ATOM 877 C C . SER A 1 111 ? -4.357 3.223 17.562 1.00 87.50 111 SER A C 1
ATOM 879 O O . SER A 1 111 ? -4.502 3.904 18.575 1.00 87.50 111 SER A O 1
ATOM 881 N N . LEU A 1 112 ? -5.372 2.934 16.744 1.00 87.69 112 LEU A N 1
ATOM 882 C CA . LEU A 1 112 ? -6.748 3.371 16.983 1.00 87.69 112 LEU A CA 1
ATOM 883 C C . LEU A 1 112 ? -7.372 2.666 18.190 1.00 87.69 112 LEU A C 1
ATOM 885 O O . LEU A 1 112 ? -7.944 3.340 19.041 1.00 87.69 112 LEU A O 1
ATOM 889 N N . LEU A 1 113 ? -7.185 1.349 18.308 1.00 87.25 113 LEU A N 1
ATOM 890 C CA . LEU A 1 113 ? -7.662 0.566 19.455 1.00 87.25 113 LEU A CA 1
ATOM 891 C C . LEU A 1 113 ? -7.044 1.055 20.770 1.00 87.25 113 LEU A C 1
ATOM 893 O O . LEU A 1 113 ? -7.744 1.226 21.764 1.00 87.25 113 LEU A O 1
ATOM 897 N N . ARG A 1 114 ? -5.737 1.354 20.769 1.00 88.25 114 ARG A N 1
ATOM 898 C CA . ARG A 1 114 ? -5.064 1.941 21.940 1.00 88.25 114 ARG A CA 1
ATOM 899 C C . ARG A 1 114 ? -5.711 3.259 22.364 1.00 88.25 114 ARG A C 1
ATOM 901 O O . ARG A 1 114 ? -5.979 3.438 23.546 1.00 88.25 114 ARG A O 1
ATOM 908 N N . ARG A 1 115 ? -5.983 4.160 21.413 1.00 86.06 115 ARG A N 1
ATOM 909 C CA . ARG A 1 115 ? -6.659 5.439 21.694 1.00 86.06 115 ARG A CA 1
ATOM 910 C C . ARG A 1 115 ? -8.063 5.227 22.255 1.00 86.06 115 ARG A C 1
ATOM 912 O O . ARG A 1 115 ? -8.410 5.864 23.239 1.00 86.06 115 ARG A O 1
ATOM 919 N N . GLU A 1 116 ? -8.844 4.323 21.667 1.00 87.94 116 GLU A N 1
ATOM 920 C CA . GLU A 1 116 ? -10.199 4.007 22.137 1.00 87.94 116 GLU A CA 1
ATOM 921 C C . GLU A 1 116 ? -10.194 3.495 23.587 1.00 87.94 116 GLU A C 1
ATOM 923 O O . GLU A 1 116 ? -11.016 3.926 24.391 1.00 87.94 116 GLU A O 1
ATOM 928 N N . ASN A 1 117 ? -9.238 2.633 23.943 1.00 90.38 117 ASN A N 1
ATOM 929 C CA . ASN A 1 117 ? -9.113 2.104 25.303 1.00 90.38 117 ASN A CA 1
ATOM 930 C C . ASN A 1 117 ? -8.739 3.189 26.323 1.00 90.38 117 ASN A C 1
ATOM 932 O O . ASN A 1 117 ? -9.285 3.205 27.423 1.00 90.38 117 ASN A O 1
ATOM 936 N N . VAL A 1 118 ? -7.845 4.116 25.960 1.00 92.06 118 VAL A N 1
ATOM 937 C CA . VAL A 1 118 ? -7.494 5.260 26.822 1.00 92.06 118 VAL A CA 1
ATOM 938 C C . VAL A 1 118 ? -8.714 6.150 27.061 1.00 92.06 118 VAL A C 1
ATOM 940 O O . VAL A 1 118 ? -9.001 6.488 28.205 1.00 92.06 118 VAL A O 1
ATOM 943 N N . LEU A 1 119 ? -9.470 6.474 26.006 1.00 91.00 119 LEU A N 1
ATOM 944 C CA . LEU A 1 119 ? -10.682 7.291 26.122 1.00 91.00 119 LEU A CA 1
ATOM 945 C C . LEU A 1 119 ? -11.750 6.620 26.997 1.00 91.00 119 LEU A C 1
ATOM 947 O O . LEU A 1 119 ? -12.372 7.292 27.814 1.00 91.00 119 LEU A O 1
ATOM 951 N N . LYS A 1 120 ? -11.931 5.297 26.875 1.00 90.62 120 LYS A N 1
ATOM 952 C CA . LYS A 1 120 ? -12.841 4.535 27.748 1.00 90.62 120 LYS A CA 1
ATOM 953 C C . LYS A 1 120 ? -12.416 4.590 29.211 1.00 90.62 120 LYS A C 1
ATOM 955 O O . LYS A 1 120 ? -13.257 4.845 30.062 1.00 90.62 120 LYS A O 1
ATOM 960 N N . LYS A 1 121 ? -11.120 4.431 29.492 1.00 92.81 121 LYS A N 1
ATOM 961 C CA . LYS A 1 121 ? -10.586 4.498 30.858 1.00 92.81 121 LYS A CA 1
ATOM 962 C C . LYS A 1 121 ? -10.819 5.869 31.505 1.00 92.81 121 LYS A C 1
ATOM 964 O O . LYS A 1 121 ? -11.212 5.923 32.662 1.00 92.81 121 LYS A O 1
ATOM 969 N N . ILE A 1 122 ? -10.613 6.953 30.753 1.00 93.75 122 ILE A N 1
ATOM 970 C CA . ILE A 1 122 ? -10.875 8.327 31.220 1.00 93.75 122 ILE A CA 1
ATOM 971 C C . ILE A 1 122 ? -12.373 8.534 31.494 1.00 93.75 122 ILE A C 1
ATOM 973 O O . ILE A 1 122 ? -12.753 9.113 32.507 1.00 93.75 122 ILE A O 1
ATOM 977 N N . ALA A 1 123 ? -13.241 8.033 30.612 1.00 91.94 123 ALA A N 1
ATOM 978 C CA . ALA A 1 123 ? -14.686 8.126 30.811 1.00 91.94 123 ALA A CA 1
ATOM 979 C C . ALA A 1 123 ? -15.165 7.316 32.032 1.00 91.94 123 ALA A C 1
ATOM 981 O O . ALA A 1 123 ? -16.089 7.730 32.725 1.00 91.94 123 ALA A O 1
ATOM 982 N N . GLU A 1 124 ? -14.551 6.163 32.306 1.00 91.06 124 GLU A N 1
ATOM 983 C CA . GLU A 1 124 ? -14.848 5.349 33.489 1.00 91.06 124 GLU A CA 1
ATOM 984 C C . GLU A 1 124 ? -14.381 5.998 34.795 1.00 91.06 124 GLU A C 1
ATOM 986 O O . GLU A 1 124 ? -15.088 5.879 35.794 1.00 91.06 124 GLU A O 1
ATOM 991 N N . SER A 1 125 ? -13.228 6.680 34.810 1.00 89.56 125 SER A N 1
ATOM 992 C CA . SER A 1 125 ? -12.774 7.418 35.996 1.00 89.56 125 SER A CA 1
ATOM 993 C C . SER A 1 125 ? -13.681 8.609 36.302 1.00 89.56 125 SER A C 1
ATOM 995 O O . SER A 1 125 ? -14.114 8.741 37.441 1.00 89.56 125 SER A O 1
ATOM 997 N N . ALA A 1 126 ? -14.076 9.384 35.285 1.00 90.62 126 ALA A N 1
ATOM 998 C CA . ALA A 1 126 ? -15.005 10.505 35.459 1.00 90.62 126 ALA A CA 1
ATOM 999 C C . ALA A 1 126 ? -16.361 10.055 36.045 1.00 90.62 126 ALA A C 1
ATOM 1001 O O . ALA A 1 126 ? -16.860 10.634 37.003 1.00 90.62 126 ALA A O 1
ATOM 1002 N N . LYS A 1 127 ? -16.916 8.937 35.551 1.00 85.75 127 LYS A N 1
ATOM 1003 C CA . LYS A 1 127 ? -18.168 8.359 36.078 1.00 85.75 127 LYS A CA 1
ATOM 1004 C C . LYS A 1 127 ? -18.075 7.842 37.516 1.00 85.75 127 LYS A C 1
ATOM 1006 O O . LYS A 1 127 ? -19.111 7.611 38.135 1.00 85.75 127 LYS A O 1
ATOM 1011 N N . LYS A 1 128 ? -16.874 7.539 38.018 1.00 81.69 128 LYS A N 1
ATOM 1012 C CA . LYS A 1 128 ? -16.674 7.123 39.416 1.00 81.69 128 LYS A CA 1
ATOM 1013 C C . LYS A 1 128 ? -16.635 8.329 40.346 1.00 81.69 128 LYS A C 1
ATOM 1015 O O . LYS A 1 128 ? -17.207 8.244 41.424 1.00 81.69 128 LYS A O 1
ATOM 1020 N N . GLU A 1 129 ? -16.023 9.424 39.907 1.00 80.56 129 GLU A N 1
ATOM 1021 C CA . GLU A 1 129 ? -15.983 10.695 40.639 1.00 80.56 129 GLU A CA 1
ATOM 1022 C C . GLU A 1 129 ? -17.389 11.302 40.768 1.00 80.56 129 GLU A C 1
ATOM 1024 O O . GLU A 1 129 ? -17.798 11.654 41.868 1.00 80.56 129 GLU A O 1
ATOM 1029 N N . GLU A 1 130 ? -18.189 11.294 39.696 1.00 77.75 130 GLU A N 1
ATOM 1030 C CA . GLU A 1 130 ? -19.590 11.765 39.718 1.00 77.75 130 GLU A CA 1
ATOM 1031 C C . GLU A 1 130 ? -20.529 10.930 40.605 1.00 77.75 130 GLU A C 1
ATOM 1033 O O . GLU A 1 130 ? -21.601 11.397 40.964 1.00 77.75 130 GLU A O 1
ATOM 1038 N N . LYS A 1 131 ? -20.168 9.684 40.932 1.00 71.06 131 LYS A N 1
ATOM 1039 C CA . LYS A 1 131 ? -20.959 8.804 41.813 1.00 71.06 131 LYS A CA 1
ATOM 1040 C C . LYS A 1 131 ? -20.526 8.863 43.279 1.00 71.06 131 LYS A C 1
ATOM 1042 O O . LYS A 1 131 ? -21.163 8.223 44.111 1.00 71.06 131 LYS A O 1
ATOM 1047 N N . GLN A 1 132 ? -19.406 9.525 43.571 1.00 59.56 132 GLN A N 1
ATOM 1048 C CA . GLN A 1 132 ? -18.894 9.737 44.929 1.00 59.56 132 GLN A CA 1
ATOM 1049 C C . GLN A 1 132 ? -19.301 11.101 45.510 1.00 59.56 132 GLN A C 1
ATOM 1051 O O . GLN A 1 132 ? -19.040 11.341 46.687 1.00 59.56 132 GLN A O 1
ATOM 1056 N N . VAL A 1 133 ? -19.939 11.955 44.702 1.00 53.56 133 VAL A N 1
ATOM 1057 C CA . VAL A 1 133 ? -20.629 13.194 45.101 1.00 53.56 133 VAL A CA 1
ATOM 1058 C C . VAL A 1 133 ? -22.120 12.907 45.218 1.00 53.56 133 VAL A C 1
ATOM 1060 O O . VAL A 1 133 ? -22.732 13.416 46.180 1.00 53.56 133 VAL A O 1
#

Mean predicted aligned error: 7.08 Å

Solvent-accessible surface area (backbone atoms only — not comparable to full-atom values): 8276 Å² total; per-residue (Å²): 130,85,83,79,57,48,20,77,64,30,88,80,35,91,90,42,50,63,65,64,56,86,70,79,57,91,83,34,48,47,62,74,64,39,84,93,52,68,70,71,93,56,80,89,73,62,70,59,78,87,60,51,78,47,53,97,87,16,55,63,45,79,41,80,53,62,76,64,64,75,80,53,67,85,76,31,25,33,34,74,41,85,86,47,51,72,69,59,49,51,53,35,48,52,59,31,54,78,71,64,41,48,63,71,59,47,73,64,52,55,57,47,53,53,52,53,52,52,53,50,53,54,54,52,51,53,59,50,57,69,69,73,109